Protein AF-A0A0Q0DWZ9-F1 (afdb_monomer_lite)

pLDDT: mean 71.96, std 17.17, range [39.03, 91.62]

Radius of gyration: 15.1 Å; chains: 1; bounding box: 34×27×52 Å

Secondary structure (DSSP, 8-state):
---PPPEEEEEEETTEEEEEEES--SS-HHHHHHHHHHHTT---TTTTS--TT----TTEEEEEEEESTT-TT----

Foldseek 3Di:
DPPQWKKWKWKWFQNRTDIDIDRDDPDPVLVVVVVVCVVVVNCLVPQPDDDDDDNDSVGIDDIDMGTPVPPVDPPDD

Organism: NCBI:txid251703

Sequence (77 aa):
MSDKELYEIEYTLLGEHHVDVIENLDVPIIEVVHELALKHHVELDDLSAGDAGMPHAAGITDVSIHSLEGSEGSATA

Structure (mmCIF, N/CA/C/O backbone):
data_AF-A0A0Q0DWZ9-F1
#
_entry.id   AF-A0A0Q0DWZ9-F1
#
loop_
_atom_site.group_PDB
_atom_site.id
_atom_site.type_symbol
_atom_site.label_atom_id
_atom_site.label_alt_id
_atom_site.label_comp_id
_atom_site.label_asym_id
_atom_site.label_entity_id
_atom_site.label_seq_id
_atom_site.pdbx_PDB_ins_code
_atom_site.Cartn_x
_atom_site.Cartn_y
_atom_site.Cartn_z
_atom_site.occupancy
_atom_site.B_iso_or_equiv
_atom_site.auth_seq_id
_atom_site.auth_comp_id
_atom_site.auth_asym_id
_atom_site.auth_atom_id
_atom_site.pdbx_PDB_model_num
ATOM 1 N N . MET A 1 1 ? -22.313 2.852 16.197 1.00 44.38 1 MET A N 1
ATOM 2 C CA . MET A 1 1 ? -21.186 3.528 15.532 1.00 44.38 1 MET A CA 1
ATOM 3 C C . MET A 1 1 ? -20.297 2.382 15.118 1.00 44.38 1 MET A C 1
ATOM 5 O O . MET A 1 1 ? -19.975 1.605 15.998 1.00 44.38 1 MET A O 1
ATOM 9 N N . SER A 1 2 ? -20.102 2.137 13.822 1.00 54.09 2 SER A N 1
ATOM 10 C CA . SER A 1 2 ? -19.155 1.094 13.423 1.00 54.09 2 SER A CA 1
ATOM 11 C C . SER A 1 2 ? -17.775 1.666 13.672 1.00 54.09 2 SER A C 1
ATOM 13 O O . SER A 1 2 ? -17.371 2.593 12.970 1.00 54.09 2 SER A O 1
ATOM 15 N N . ASP A 1 3 ? -17.127 1.186 14.724 1.00 65.31 3 ASP A N 1
ATOM 16 C CA . ASP A 1 3 ? -15.683 1.258 14.869 1.00 65.31 3 ASP A CA 1
ATOM 17 C C . ASP A 1 3 ? -15.112 0.638 13.587 1.00 65.31 3 ASP A C 1
ATOM 19 O O . ASP A 1 3 ? -15.314 -0.542 13.311 1.00 65.31 3 ASP A O 1
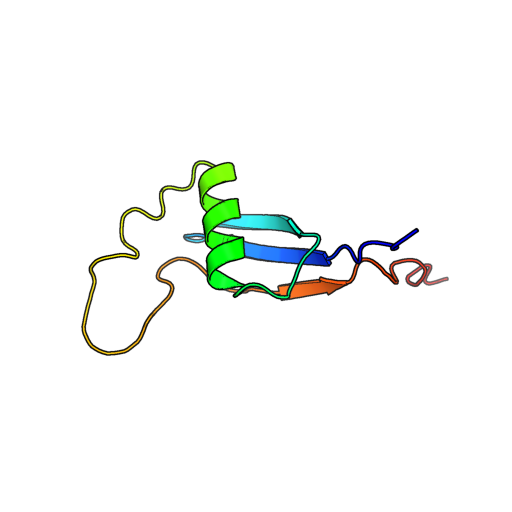ATOM 23 N N . LYS A 1 4 ? -14.594 1.482 12.690 1.00 70.88 4 LYS A N 1
ATOM 24 C CA . LYS A 1 4 ? -13.961 1.000 11.465 1.00 70.88 4 LYS A CA 1
ATOM 25 C C . LYS A 1 4 ? -12.577 0.521 11.860 1.00 70.88 4 LYS A C 1
ATOM 27 O O . LYS A 1 4 ? -11.784 1.329 12.342 1.00 70.88 4 LYS A O 1
ATOM 32 N N . GLU A 1 5 ? -12.328 -0.766 11.670 1.00 79.62 5 GLU A N 1
ATOM 33 C CA . GLU A 1 5 ? -11.026 -1.373 11.910 1.00 79.62 5 GLU A CA 1
ATOM 34 C C . GLU A 1 5 ? -10.002 -0.707 10.985 1.00 79.62 5 GLU A C 1
ATOM 36 O O . GLU A 1 5 ? -10.172 -0.668 9.764 1.00 79.62 5 GLU A O 1
ATOM 41 N N . LEU A 1 6 ? -8.966 -0.113 11.572 1.00 88.00 6 LEU A N 1
ATOM 42 C CA . LEU A 1 6 ? -7.860 0.466 10.819 1.00 88.00 6 LEU A CA 1
ATOM 43 C C . LEU A 1 6 ? -6.702 -0.527 10.823 1.00 88.00 6 LEU A C 1
ATOM 45 O O . LEU A 1 6 ? -6.417 -1.158 11.842 1.00 88.00 6 LEU A O 1
ATOM 49 N N . TYR A 1 7 ? -6.008 -0.629 9.701 1.00 89.62 7 TYR A N 1
ATOM 50 C CA . TYR A 1 7 ? -4.848 -1.487 9.527 1.00 89.62 7 TYR A CA 1
ATOM 51 C C . TYR A 1 7 ? -3.702 -0.663 8.956 1.00 89.62 7 TYR A C 1
ATOM 53 O O . TYR A 1 7 ? -3.899 0.174 8.081 1.00 89.62 7 TYR A O 1
ATOM 61 N N . GLU A 1 8 ? -2.501 -0.904 9.447 1.00 91.38 8 GLU A N 1
ATOM 62 C CA . GLU A 1 8 ? -1.265 -0.417 8.860 1.00 91.38 8 GLU A CA 1
ATOM 63 C C . GLU A 1 8 ? -0.767 -1.458 7.859 1.00 91.38 8 GLU A C 1
ATOM 65 O O . GLU A 1 8 ? -0.679 -2.643 8.181 1.00 91.38 8 GLU A O 1
ATOM 70 N N . ILE A 1 9 ? -0.485 -1.026 6.637 1.00 90.44 9 ILE A N 1
ATOM 71 C CA . ILE A 1 9 ? 0.105 -1.849 5.589 1.00 90.44 9 ILE A CA 1
ATOM 72 C C . ILE A 1 9 ? 1.510 -1.336 5.299 1.00 90.44 9 ILE A C 1
ATOM 74 O O . ILE A 1 9 ? 1.710 -0.170 4.964 1.00 90.44 9 ILE A O 1
ATOM 78 N N . GLU A 1 10 ? 2.472 -2.235 5.421 1.00 91.62 10 GLU A N 1
ATOM 79 C CA . GLU A 1 10 ? 3.878 -2.031 5.110 1.00 91.62 10 GLU A CA 1
ATOM 80 C C . GLU A 1 10 ? 4.217 -2.833 3.855 1.00 91.62 10 GLU A C 1
ATOM 82 O O . GLU A 1 10 ? 3.826 -3.995 3.732 1.00 91.62 10 GL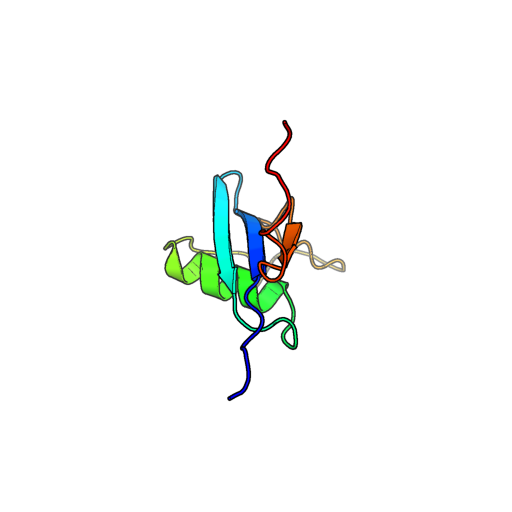U A O 1
ATOM 87 N N . TYR A 1 11 ? 4.877 -2.207 2.886 1.00 88.75 11 TYR A N 1
ATOM 88 C CA . TYR A 1 11 ? 5.169 -2.831 1.601 1.00 88.75 11 TYR A CA 1
ATOM 89 C C . TYR A 1 11 ? 6.334 -2.135 0.906 1.00 88.75 11 TYR A C 1
ATOM 91 O O . TYR A 1 11 ? 6.593 -0.950 1.098 1.00 88.75 11 TYR A O 1
ATOM 99 N N . THR A 1 12 ? 7.043 -2.872 0.058 1.00 86.50 12 THR A N 1
ATOM 100 C CA . THR A 1 12 ? 8.116 -2.329 -0.774 1.00 86.50 12 THR A CA 1
ATOM 101 C C . THR A 1 12 ? 7.636 -2.210 -2.216 1.00 86.50 12 THR A C 1
ATOM 103 O O . THR A 1 12 ? 7.252 -3.220 -2.803 1.00 86.50 12 THR A O 1
ATOM 106 N N . LEU A 1 13 ? 7.683 -1.005 -2.790 1.00 84.31 13 LEU A N 1
ATOM 107 C CA . LEU A 1 13 ? 7.438 -0.715 -4.203 1.00 84.31 13 LEU A CA 1
ATOM 108 C C . LEU A 1 13 ? 8.750 -0.434 -4.928 1.00 84.31 13 LEU A C 1
ATOM 110 O O . LEU A 1 13 ? 9.430 0.536 -4.624 1.00 84.31 13 LEU A O 1
A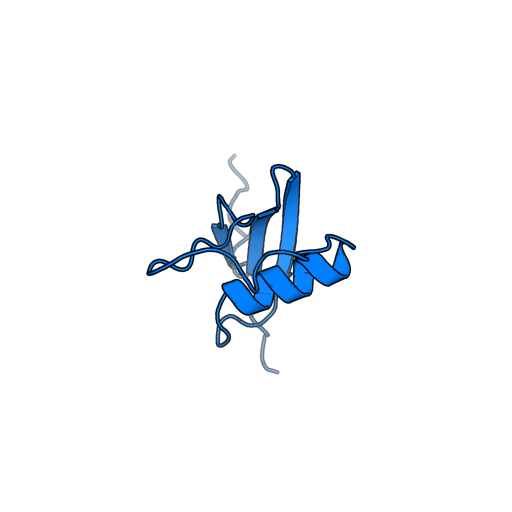TOM 114 N N . LEU A 1 14 ? 9.109 -1.247 -5.923 1.00 80.81 14 LEU A N 1
ATOM 115 C CA . LEU A 1 14 ? 10.303 -1.036 -6.759 1.00 80.81 14 LEU A CA 1
ATOM 116 C C . LEU A 1 14 ? 11.607 -0.867 -5.940 1.00 80.81 14 LEU A C 1
ATOM 118 O O . LEU A 1 14 ? 12.564 -0.247 -6.400 1.00 80.81 14 LEU A O 1
ATOM 122 N N . GLY A 1 15 ? 11.654 -1.442 -4.733 1.00 81.75 15 GLY A N 1
ATOM 123 C CA . GLY A 1 15 ? 12.773 -1.315 -3.793 1.00 81.75 15 GLY A CA 1
ATOM 124 C C . GLY A 1 15 ? 12.669 -0.146 -2.804 1.00 81.75 15 GLY A C 1
ATOM 125 O O . GLY A 1 15 ? 13.546 -0.019 -1.951 1.00 81.75 15 GLY A O 1
ATOM 126 N N . GLU A 1 16 ? 11.623 0.676 -2.883 1.00 83.50 16 GLU A N 1
ATOM 127 C CA . GLU A 1 16 ? 11.306 1.733 -1.920 1.00 83.50 16 GLU A CA 1
ATOM 128 C C . GLU A 1 16 ? 10.271 1.249 -0.901 1.00 83.50 16 GLU A C 1
ATOM 130 O O . GLU A 1 16 ? 9.291 0.601 -1.251 1.00 83.50 16 GLU A O 1
ATOM 135 N N . HIS A 1 17 ? 10.512 1.526 0.377 1.00 88.69 17 HIS A N 1
ATOM 136 C CA . HIS A 1 17 ? 9.657 1.089 1.477 1.00 88.69 17 HIS A CA 1
ATOM 137 C C . HIS A 1 17 ? 8.559 2.119 1.751 1.00 88.69 17 HIS A C 1
ATOM 139 O O . HIS A 1 17 ? 8.843 3.310 1.896 1.00 88.69 17 HIS A O 1
ATOM 145 N N . HIS A 1 18 ? 7.317 1.651 1.838 1.00 88.25 18 HIS A N 1
ATOM 146 C CA . HIS A 1 18 ? 6.133 2.464 2.072 1.00 88.25 18 HIS A CA 1
ATOM 147 C C . HIS A 1 18 ? 5.303 1.890 3.217 1.00 88.25 18 HIS A C 1
ATOM 149 O O . HIS A 1 18 ? 5.169 0.675 3.379 1.00 88.25 18 HIS A O 1
ATOM 155 N N . VAL A 1 19 ? 4.710 2.800 3.987 1.00 90.81 19 VAL A N 1
ATOM 156 C CA . VAL A 1 19 ? 3.775 2.481 5.064 1.00 90.81 19 VAL A CA 1
ATOM 157 C C . VAL A 1 19 ? 2.544 3.360 4.899 1.00 90.81 19 VAL A C 1
ATOM 159 O O . VAL A 1 19 ? 2.649 4.587 4.829 1.00 90.81 19 VAL A O 1
ATOM 162 N N . ASP A 1 20 ? 1.373 2.736 4.846 1.00 90.06 20 ASP A N 1
ATOM 163 C CA . ASP A 1 20 ? 0.083 3.414 4.746 1.00 90.06 20 ASP A CA 1
ATOM 164 C C . ASP A 1 20 ? -0.931 2.822 5.726 1.00 90.06 20 ASP A C 1
ATOM 166 O O . ASP A 1 20 ? -0.745 1.744 6.280 1.00 90.06 20 ASP A O 1
ATOM 170 N N . VAL A 1 21 ? -2.035 3.542 5.929 1.00 90.00 21 VAL A N 1
ATOM 171 C CA . VAL A 1 21 ? -3.158 3.089 6.755 1.00 90.00 21 VAL A CA 1
ATOM 172 C C . VAL A 1 21 ? -4.374 2.857 5.867 1.00 90.00 21 VAL A C 1
ATOM 174 O O . VAL A 1 21 ? -4.748 3.729 5.081 1.00 90.00 21 VAL A O 1
ATOM 177 N N . ILE A 1 22 ? -4.994 1.690 6.015 1.00 88.75 22 ILE A N 1
ATOM 178 C CA . ILE A 1 22 ? -6.165 1.238 5.265 1.00 88.75 22 ILE A CA 1
ATOM 179 C C . ILE A 1 22 ? -7.292 0.877 6.232 1.00 88.75 22 ILE A C 1
ATOM 181 O O . ILE A 1 22 ? -7.057 0.406 7.337 1.00 88.75 22 ILE A O 1
ATOM 185 N N . GLU A 1 23 ? -8.533 1.115 5.824 1.00 85.62 23 GLU A N 1
ATOM 186 C CA . GLU A 1 23 ? -9.726 0.861 6.652 1.00 85.62 23 GLU A CA 1
ATOM 187 C C . GLU A 1 23 ? -10.514 -0.380 6.206 1.00 85.62 23 GLU A C 1
ATOM 189 O O . GLU A 1 23 ? -11.609 -0.634 6.704 1.00 85.62 23 GLU A O 1
ATOM 194 N N . ASN A 1 24 ? -10.013 -1.108 5.201 1.00 77.44 24 ASN A N 1
ATOM 195 C CA . ASN A 1 24 ? -10.752 -2.190 4.566 1.00 77.44 24 ASN A CA 1
ATOM 196 C C . ASN A 1 24 ? -9.822 -3.277 4.004 1.00 77.44 24 ASN A C 1
ATOM 198 O O . ASN A 1 24 ? -8.938 -2.981 3.200 1.00 77.44 24 ASN A O 1
ATOM 202 N N . LEU A 1 25 ? -10.067 -4.528 4.403 1.00 81.81 25 LEU A N 1
ATOM 203 C CA . LEU A 1 25 ? -9.382 -5.732 3.917 1.00 81.81 25 LEU A CA 1
ATOM 204 C C . LEU A 1 25 ? -10.293 -6.655 3.082 1.00 81.81 25 LEU A C 1
ATOM 206 O O . LEU A 1 25 ? -9.847 -7.718 2.657 1.00 81.81 25 LEU A O 1
ATOM 210 N N . ASP A 1 26 ? -11.553 -6.279 2.826 1.00 86.25 26 ASP A N 1
ATOM 211 C CA . ASP A 1 26 ? -12.473 -7.040 1.959 1.00 86.25 26 ASP A CA 1
ATOM 212 C C . ASP A 1 26 ? -12.073 -6.990 0.475 1.00 86.25 26 ASP A C 1
ATOM 214 O O . ASP A 1 26 ? -12.575 -7.764 -0.343 1.00 86.25 26 ASP A O 1
ATOM 218 N N . VAL A 1 27 ? -11.179 -6.070 0.113 1.00 81.31 27 VAL A N 1
ATOM 219 C CA . VAL A 1 27 ? -10.631 -5.946 -1.237 1.00 81.31 27 VAL A CA 1
ATOM 220 C C . VAL A 1 27 ? -9.280 -6.661 -1.349 1.00 81.31 27 VAL A C 1
ATOM 222 O O . VAL A 1 27 ? -8.539 -6.762 -0.368 1.00 81.31 27 VAL A O 1
ATOM 225 N N . PRO A 1 28 ? -8.909 -7.155 -2.542 1.00 85.31 28 PRO A N 1
ATOM 226 C CA . PRO A 1 28 ? -7.594 -7.735 -2.771 1.00 85.31 28 PRO A CA 1
ATOM 227 C C . PRO A 1 28 ? -6.462 -6.763 -2.413 1.00 85.31 28 PRO A C 1
ATOM 229 O O . PRO A 1 28 ? -6.402 -5.646 -2.920 1.00 85.31 28 PRO A O 1
ATOM 232 N N . ILE A 1 29 ? -5.497 -7.226 -1.613 1.00 83.19 29 ILE A N 1
ATOM 233 C CA . ILE A 1 29 ? -4.341 -6.420 -1.171 1.00 83.19 29 ILE A CA 1
ATOM 234 C C . ILE A 1 29 ? -3.545 -5.833 -2.343 1.00 83.19 29 ILE A C 1
ATOM 236 O O . ILE A 1 29 ? -3.017 -4.732 -2.249 1.00 83.19 29 ILE A O 1
ATOM 240 N N . ILE A 1 30 ? -3.491 -6.542 -3.471 1.00 79.56 30 ILE A N 1
ATOM 241 C CA . ILE A 1 30 ? -2.825 -6.057 -4.685 1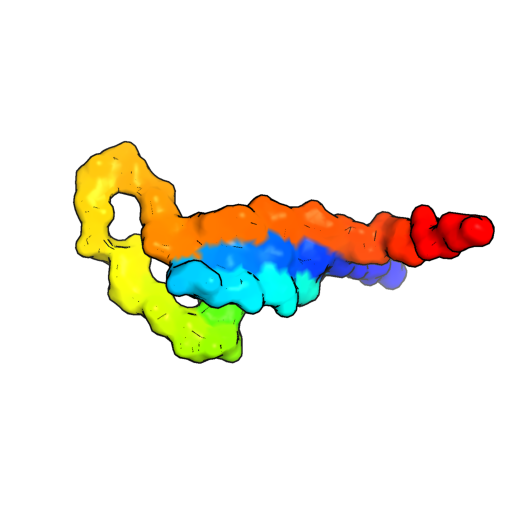.00 79.56 30 ILE A CA 1
ATOM 242 C C . ILE A 1 30 ? -3.495 -4.780 -5.212 1.00 79.56 30 ILE A C 1
ATOM 244 O O . ILE A 1 30 ? -2.793 -3.871 -5.645 1.00 79.56 30 ILE A O 1
ATOM 248 N N . GLU A 1 31 ? -4.827 -4.687 -5.158 1.00 83.19 31 GLU A N 1
ATOM 249 C CA . GLU A 1 31 ? -5.553 -3.479 -5.569 1.00 83.19 31 GLU A CA 1
ATOM 250 C C . GLU A 1 31 ? -5.285 -2.332 -4.596 1.00 83.19 31 GLU A C 1
ATOM 252 O O . GLU A 1 31 ? -4.973 -1.227 -5.029 1.00 83.19 31 GLU A O 1
ATOM 257 N N . VAL A 1 32 ? -5.286 -2.623 -3.293 1.00 85.44 32 VAL A N 1
ATOM 258 C CA . VAL A 1 32 ? -4.959 -1.645 -2.247 1.00 85.44 32 VAL A CA 1
ATOM 259 C C . VAL A 1 32 ? -3.570 -1.049 -2.467 1.00 85.44 32 VAL A C 1
ATOM 261 O O . VAL A 1 32 ? -3.420 0.165 -2.557 1.00 85.44 32 VAL A O 1
ATOM 264 N N . VAL A 1 33 ? -2.544 -1.891 -2.602 1.00 82.69 33 VAL A N 1
ATOM 265 C CA . VAL A 1 33 ? -1.166 -1.429 -2.811 1.00 82.69 33 VAL A CA 1
ATOM 266 C C . VAL A 1 33 ? -1.023 -0.671 -4.133 1.00 82.69 33 VAL A C 1
ATOM 268 O O . VAL A 1 33 ? -0.257 0.285 -4.201 1.00 82.69 33 VAL A O 1
ATOM 271 N N . HIS A 1 34 ? -1.776 -1.038 -5.171 1.00 80.38 34 HIS A N 1
ATOM 272 C CA . HIS A 1 34 ? -1.788 -0.292 -6.430 1.00 80.38 34 HIS A CA 1
ATOM 273 C C . HIS A 1 34 ? -2.362 1.121 -6.243 1.00 80.38 34 HIS A C 1
ATOM 275 O O . HIS A 1 34 ? -1.753 2.094 -6.687 1.00 80.38 34 HIS A O 1
ATOM 281 N N . GLU A 1 35 ? -3.487 1.268 -5.541 1.00 84.25 35 GLU A N 1
ATOM 282 C CA . GLU A 1 35 ? -4.042 2.591 -5.228 1.00 84.25 35 GLU A CA 1
ATOM 283 C C . GLU A 1 35 ? -3.068 3.436 -4.395 1.00 84.25 35 GLU A C 1
ATOM 285 O O . GLU A 1 35 ? -2.893 4.631 -4.653 1.00 84.25 35 GLU A O 1
ATOM 290 N N . LEU A 1 36 ? -2.386 2.813 -3.431 1.00 86.69 36 LEU A N 1
ATOM 291 C CA . LEU A 1 36 ? -1.375 3.483 -2.620 1.00 86.69 36 LEU A CA 1
ATOM 292 C C . LEU A 1 36 ? -0.145 3.886 -3.450 1.00 86.69 36 LEU A C 1
ATOM 294 O O . LEU A 1 36 ? 0.335 5.010 -3.320 1.00 86.69 36 LEU A O 1
ATOM 298 N N . ALA A 1 37 ? 0.316 3.042 -4.372 1.00 82.75 37 ALA A N 1
ATOM 299 C CA . ALA A 1 37 ? 1.403 3.371 -5.294 1.00 82.75 37 ALA A CA 1
ATOM 300 C C . ALA A 1 37 ? 1.077 4.611 -6.141 1.00 82.75 37 ALA A C 1
ATOM 302 O O . ALA A 1 37 ? 1.888 5.534 -6.233 1.00 82.75 37 ALA A O 1
ATOM 303 N N . LEU A 1 38 ? -0.145 4.682 -6.684 1.00 81.56 38 LEU A N 1
ATOM 304 C CA . LEU A 1 38 ? -0.616 5.847 -7.440 1.00 81.56 38 LEU A CA 1
ATOM 305 C C . LEU A 1 38 ? -0.623 7.119 -6.582 1.00 81.56 38 LEU A C 1
ATOM 307 O O . LEU A 1 38 ? -0.224 8.186 -7.052 1.00 81.56 38 LEU A O 1
ATOM 311 N N . LYS A 1 39 ? -1.036 7.012 -5.314 1.00 84.19 39 LYS A N 1
ATOM 312 C CA . LYS A 1 39 ? -1.005 8.117 -4.343 1.00 84.19 39 LYS A CA 1
ATOM 313 C C . LYS A 1 39 ? 0.423 8.603 -4.067 1.00 84.19 39 LYS A C 1
ATOM 315 O O . LYS A 1 39 ? 0.624 9.805 -3.904 1.00 84.19 39 LYS A O 1
ATOM 320 N N . HIS A 1 40 ? 1.402 7.702 -4.051 1.00 80.56 40 HIS A N 1
ATOM 321 C CA . HIS A 1 40 ? 2.824 8.032 -3.888 1.00 80.56 40 HIS A CA 1
ATOM 322 C C . HIS A 1 40 ? 3.511 8.471 -5.190 1.00 80.56 40 HIS A C 1
ATOM 324 O O . HIS A 1 40 ? 4.721 8.673 -5.196 1.00 80.56 40 HIS A O 1
ATOM 330 N N . HIS A 1 41 ? 2.761 8.672 -6.284 1.00 76.44 41 HIS A N 1
ATOM 331 C CA . HIS A 1 41 ? 3.303 8.977 -7.616 1.00 76.44 41 HIS A CA 1
ATOM 332 C C . HIS A 1 41 ? 4.279 7.910 -8.144 1.00 76.44 41 HIS A C 1
ATOM 334 O O . HIS A 1 41 ? 5.145 8.203 -8.969 1.00 76.44 41 HIS A O 1
ATOM 340 N N . VAL A 1 42 ? 4.125 6.667 -7.688 1.00 70.31 42 VAL A N 1
ATOM 341 C CA . VAL A 1 42 ? 4.868 5.521 -8.204 1.00 70.31 42 VAL A CA 1
ATOM 342 C C . VAL A 1 42 ? 4.105 4.981 -9.408 1.00 70.31 42 VAL A C 1
ATOM 344 O O . VAL A 1 42 ? 3.052 4.356 -9.276 1.00 70.31 42 VAL A O 1
ATOM 347 N N . GLU A 1 43 ? 4.628 5.253 -10.603 1.00 65.00 43 GLU A N 1
ATOM 348 C CA . GLU A 1 43 ? 4.086 4.708 -11.845 1.00 65.00 43 GLU A CA 1
ATOM 349 C C . GLU A 1 43 ? 4.396 3.207 -11.907 1.00 65.00 43 GLU A C 1
ATOM 351 O O . GLU A 1 43 ? 5.507 2.785 -12.225 1.00 65.00 43 GLU A O 1
ATOM 356 N N . LEU A 1 44 ? 3.396 2.376 -11.607 1.00 65.81 44 LEU A N 1
ATOM 357 C CA . LEU A 1 44 ? 3.437 0.934 -11.863 1.00 65.81 44 LEU A CA 1
ATOM 358 C C . LEU A 1 44 ? 3.182 0.658 -13.362 1.00 65.81 44 LEU A C 1
ATOM 360 O O . LEU A 1 44 ? 2.325 -0.148 -13.721 1.00 65.81 44 LEU A O 1
ATOM 364 N N . ASP A 1 45 ? 3.902 1.366 -14.240 1.00 52.44 45 ASP A N 1
ATOM 365 C CA . ASP A 1 45 ? 3.644 1.476 -15.689 1.00 52.44 45 ASP A CA 1
ATOM 366 C C . ASP A 1 45 ? 3.787 0.130 -16.440 1.00 52.44 45 ASP A C 1
ATOM 368 O O . ASP A 1 45 ? 3.275 -0.034 -17.543 1.00 52.44 45 ASP A O 1
ATOM 372 N N . ASP A 1 46 ? 4.397 -0.885 -15.811 1.00 48.91 46 ASP A N 1
ATOM 373 C CA . ASP A 1 46 ? 4.747 -2.170 -16.442 1.00 48.91 46 ASP A CA 1
ATOM 374 C C . ASP A 1 46 ? 4.049 -3.406 -15.824 1.00 48.91 46 ASP A C 1
ATOM 376 O O . ASP A 1 46 ? 4.342 -4.545 -16.180 1.00 48.91 46 ASP A O 1
ATOM 380 N N . LEU A 1 47 ? 3.071 -3.241 -14.920 1.00 53.06 47 LEU A N 1
ATOM 381 C CA . LEU A 1 47 ? 2.329 -4.395 -14.366 1.00 53.06 47 LEU A CA 1
ATOM 382 C C . LEU A 1 47 ? 1.320 -5.021 -15.349 1.00 53.06 47 LEU A C 1
ATOM 384 O O . LEU A 1 47 ? 0.748 -6.072 -15.056 1.00 53.06 47 LEU A O 1
ATOM 388 N N . SER A 1 48 ? 1.082 -4.395 -16.506 1.00 44.16 48 SER A N 1
ATOM 389 C CA . SER A 1 48 ? 0.056 -4.827 -17.470 1.00 44.16 48 SER A CA 1
ATOM 390 C C . SER A 1 48 ? 0.569 -5.585 -18.702 1.00 44.16 48 SER A C 1
ATOM 392 O O . SER A 1 48 ? -0.260 -5.993 -19.516 1.00 44.16 48 SER A O 1
ATOM 394 N N . ALA A 1 49 ? 1.873 -5.836 -18.883 1.00 45.53 49 ALA A N 1
ATOM 395 C CA . ALA A 1 49 ? 2.332 -6.530 -20.095 1.00 45.53 49 ALA A CA 1
ATOM 396 C C . ALA A 1 49 ? 3.729 -7.177 -19.986 1.00 45.53 49 ALA A C 1
ATOM 398 O O . ALA A 1 49 ? 4.658 -6.749 -20.662 1.00 45.53 49 ALA A O 1
ATOM 399 N N . GLY A 1 50 ? 3.884 -8.264 -19.220 1.00 41.78 50 GLY A N 1
ATOM 400 C CA . GLY A 1 50 ? 5.180 -8.952 -19.153 1.00 41.78 50 GLY A CA 1
ATOM 401 C C . GLY A 1 50 ? 5.153 -10.401 -18.670 1.00 41.78 50 GLY A C 1
ATOM 402 O O . GLY A 1 50 ? 5.418 -10.669 -17.511 1.00 41.78 50 GLY A O 1
ATOM 403 N N . ASP A 1 51 ? 4.933 -11.311 -19.618 1.00 40.06 51 ASP A N 1
ATOM 404 C CA . ASP A 1 51 ? 5.336 -12.728 -19.624 1.00 40.06 51 ASP A CA 1
ATOM 405 C C . ASP A 1 51 ? 4.489 -13.792 -18.877 1.00 40.06 51 ASP A C 1
ATOM 407 O O . ASP A 1 51 ? 4.346 -13.855 -17.659 1.00 40.06 51 ASP A O 1
ATOM 411 N N . ALA A 1 52 ? 3.924 -14.668 -19.710 1.00 44.62 52 ALA A N 1
ATOM 412 C CA . ALA A 1 52 ? 3.569 -16.067 -19.494 1.00 44.62 52 ALA A CA 1
ATOM 413 C C . ALA A 1 52 ? 3.588 -16.637 -18.052 1.00 44.62 52 ALA A C 1
ATOM 415 O O . ALA A 1 52 ? 4.558 -17.230 -17.591 1.00 44.62 52 ALA A O 1
ATOM 416 N N . GLY A 1 53 ? 2.411 -16.674 -17.422 1.00 43.53 53 GLY A N 1
ATOM 417 C CA . GLY A 1 53 ? 2.026 -17.812 -16.574 1.00 43.53 53 GLY A CA 1
ATOM 418 C C . GLY A 1 53 ? 2.192 -17.669 -15.062 1.00 43.53 53 GLY A C 1
ATOM 419 O O . GLY A 1 53 ? 1.718 -18.556 -14.354 1.00 43.53 53 GLY A O 1
ATOM 420 N N . MET A 1 54 ? 2.761 -16.578 -14.545 1.00 42.06 54 MET A N 1
ATOM 421 C CA . MET A 1 54 ? 2.725 -16.270 -13.108 1.00 42.06 54 MET A CA 1
ATOM 422 C C . MET A 1 54 ? 2.640 -14.754 -12.890 1.00 42.06 54 MET A C 1
ATOM 424 O O . MET A 1 54 ? 3.568 -14.059 -13.302 1.00 42.06 54 MET A O 1
ATOM 428 N N . PRO A 1 55 ? 1.577 -14.231 -12.241 1.00 47.44 55 PRO A N 1
ATOM 429 C CA . PRO A 1 55 ? 1.456 -12.812 -11.929 1.00 47.44 55 PRO A CA 1
ATOM 430 C C . PRO A 1 55 ? 2.487 -12.455 -10.856 1.00 47.44 55 PRO A C 1
ATOM 432 O O . PRO A 1 55 ? 2.218 -12.504 -9.659 1.00 47.44 55 PRO A O 1
ATOM 435 N N . HIS A 1 56 ? 3.702 -12.143 -11.286 1.00 49.75 56 HIS A N 1
ATOM 436 C CA . HIS A 1 56 ? 4.656 -11.460 -10.438 1.00 49.75 56 HIS A CA 1
ATOM 437 C C . HIS A 1 56 ? 4.156 -10.025 -10.363 1.00 49.75 56 HIS A C 1
ATOM 439 O O . HIS A 1 56 ? 4.180 -9.308 -11.359 1.00 49.75 56 HIS A O 1
ATOM 445 N N . ALA A 1 57 ? 3.653 -9.618 -9.200 1.00 55.41 57 ALA A N 1
ATOM 446 C CA . ALA A 1 57 ? 3.530 -8.209 -8.869 1.00 55.41 57 ALA A CA 1
ATOM 447 C C . ALA A 1 57 ? 4.950 -7.617 -8.932 1.00 55.41 57 ALA A C 1
ATOM 449 O O . ALA A 1 57 ? 5.675 -7.625 -7.945 1.00 55.41 57 ALA A 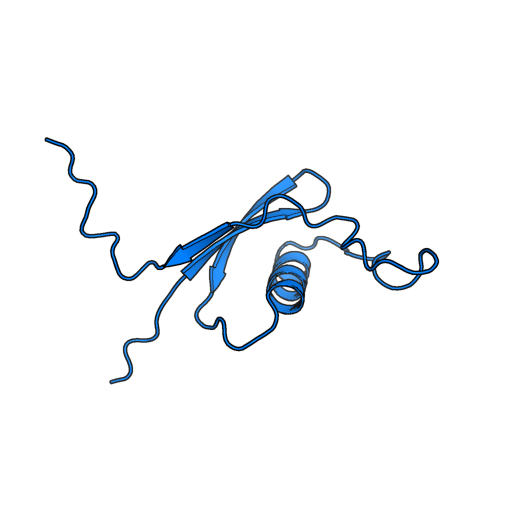O 1
ATOM 450 N N . ALA A 1 58 ? 5.393 -7.208 -10.124 1.00 59.38 58 ALA A N 1
ATOM 451 C CA . ALA A 1 58 ? 6.795 -6.995 -10.496 1.00 59.38 58 ALA A CA 1
ATOM 452 C C . ALA A 1 58 ? 7.494 -5.831 -9.771 1.00 59.38 58 ALA A C 1
ATOM 454 O O . ALA A 1 58 ? 8.636 -5.506 -10.075 1.00 59.38 58 ALA A O 1
ATOM 455 N N . GLY A 1 59 ? 6.846 -5.228 -8.781 1.00 65.88 59 GLY A N 1
ATOM 456 C CA . GLY A 1 59 ? 7.456 -4.239 -7.909 1.00 65.88 59 GLY A CA 1
ATOM 457 C C . GLY A 1 59 ? 6.999 -4.318 -6.464 1.00 65.88 59 GLY A C 1
ATOM 458 O O . GLY A 1 59 ? 7.555 -3.580 -5.669 1.00 65.88 59 GLY A O 1
ATOM 459 N N . ILE A 1 60 ? 6.026 -5.169 -6.117 1.00 76.81 60 ILE A N 1
ATOM 460 C CA . ILE A 1 60 ? 5.457 -5.210 -4.768 1.00 76.81 60 ILE A CA 1
ATOM 461 C C . ILE A 1 60 ? 6.050 -6.407 -4.033 1.00 76.81 60 ILE A C 1
ATOM 463 O O . ILE A 1 60 ? 5.724 -7.558 -4.329 1.00 76.81 60 ILE A O 1
ATOM 467 N N . THR A 1 61 ? 6.915 -6.137 -3.067 1.00 82.62 61 THR A N 1
ATOM 468 C CA . THR A 1 61 ? 7.522 -7.160 -2.212 1.00 82.62 61 THR A CA 1
ATOM 469 C C . THR A 1 61 ? 7.332 -6.813 -0.745 1.00 82.62 61 THR A C 1
ATOM 471 O O . THR A 1 61 ? 7.072 -5.662 -0.413 1.00 82.62 61 THR A O 1
ATOM 474 N N . ASP A 1 62 ? 7.501 -7.808 0.126 1.00 85.00 62 ASP A N 1
ATOM 475 C CA . ASP A 1 62 ? 7.549 -7.601 1.579 1.00 85.00 62 ASP A CA 1
ATOM 476 C C . ASP A 1 62 ? 6.272 -6.960 2.157 1.00 85.00 62 ASP A C 1
ATOM 478 O O . ASP A 1 62 ? 6.323 -6.000 2.913 1.00 85.00 62 ASP A O 1
ATOM 482 N N . VAL A 1 63 ? 5.102 -7.473 1.752 1.00 85.19 63 VAL A N 1
ATOM 483 C CA . VAL A 1 63 ? 3.807 -6.943 2.206 1.00 85.19 63 VAL A CA 1
ATOM 484 C C . VAL A 1 63 ? 3.444 -7.516 3.574 1.00 85.19 63 VAL A C 1
ATOM 486 O O . VAL A 1 63 ? 3.218 -8.723 3.701 1.00 85.19 63 VAL A O 1
ATOM 489 N N . SER A 1 64 ? 3.320 -6.642 4.567 1.00 89.69 64 SER A N 1
ATOM 490 C CA . SER A 1 64 ? 2.890 -6.951 5.932 1.00 89.69 64 SER A CA 1
ATOM 491 C C . SER A 1 64 ? 1.710 -6.065 6.320 1.00 89.69 64 SER A C 1
ATOM 493 O O . SER A 1 64 ? 1.651 -4.898 5.948 1.00 89.69 64 SER A O 1
ATOM 495 N N . ILE A 1 65 ? 0.741 -6.621 7.049 1.00 89.62 65 ILE A N 1
ATOM 496 C CA . ILE A 1 65 ? -0.455 -5.890 7.486 1.00 89.62 65 ILE A CA 1
ATOM 497 C C . ILE A 1 65 ? -0.633 -6.093 8.985 1.00 89.62 65 ILE A C 1
ATOM 499 O O . ILE A 1 65 ? -0.654 -7.227 9.469 1.00 89.62 65 ILE A O 1
ATOM 503 N N . HIS A 1 66 ? -0.801 -4.991 9.705 1.00 88.88 66 HIS A N 1
ATOM 504 C CA . HIS A 1 66 ? -0.975 -4.949 11.148 1.00 88.88 66 HIS A CA 1
ATOM 505 C C . HIS A 1 66 ? -2.292 -4.258 11.500 1.00 88.88 66 HIS A C 1
ATOM 507 O O . HIS A 1 66 ? -2.538 -3.127 11.096 1.00 88.88 66 HIS A O 1
ATOM 513 N N . SER A 1 67 ? -3.149 -4.916 12.279 1.00 87.56 67 SER A N 1
ATOM 514 C CA . SER A 1 67 ? -4.343 -4.276 12.842 1.00 87.56 67 SER A CA 1
ATOM 515 C C . SER A 1 67 ? -3.946 -3.203 13.850 1.00 87.56 67 SER A C 1
ATOM 517 O O . SER A 1 67 ? -3.154 -3.460 14.755 1.00 87.56 67 SER A O 1
ATOM 519 N N . LEU A 1 68 ? -4.531 -2.014 13.727 1.00 81.56 68 LEU A N 1
ATOM 520 C CA . LEU A 1 68 ? -4.332 -0.915 14.674 1.00 81.56 68 LEU A CA 1
ATOM 521 C C . LEU A 1 68 ? -5.264 -1.020 15.893 1.00 81.56 68 LEU A C 1
ATOM 523 O O . LEU A 1 68 ? -5.011 -0.383 16.918 1.00 81.56 68 LEU A O 1
ATOM 527 N N . GLU A 1 69 ? -6.287 -1.877 15.833 1.00 67.19 69 GLU A N 1
ATOM 528 C CA . GLU A 1 69 ? -7.061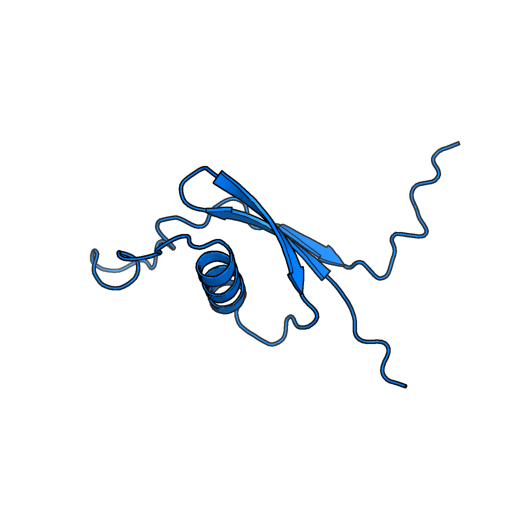 -2.325 16.996 1.00 67.19 69 GLU A CA 1
ATOM 529 C C . GLU A 1 69 ? -6.214 -3.237 17.890 1.00 67.19 69 GLU A C 1
ATOM 531 O O . GLU A 1 69 ? -6.282 -4.462 17.837 1.00 67.19 69 GLU A O 1
ATOM 536 N N . GLY A 1 70 ? -5.359 -2.624 18.708 1.00 57.00 70 GLY A N 1
ATOM 537 C CA . GLY A 1 70 ? -4.513 -3.364 19.643 1.00 57.00 70 GLY A CA 1
ATOM 538 C C . GLY A 1 70 ? -3.189 -2.716 20.029 1.00 57.00 70 GLY A C 1
ATOM 539 O O . GLY A 1 70 ? -2.495 -3.280 20.871 1.00 57.00 70 GLY A O 1
ATOM 540 N N . SER A 1 71 ? -2.837 -1.527 19.518 1.00 51.72 71 SER A N 1
ATOM 541 C CA . SER A 1 71 ? -1.624 -0.815 19.978 1.00 51.72 71 SER A CA 1
ATOM 542 C C . SER A 1 71 ? -1.687 -0.306 21.433 1.00 51.72 71 SER A C 1
ATOM 544 O O . SER A 1 71 ? -0.741 0.305 21.924 1.00 51.72 71 SER A O 1
ATOM 546 N N . GLU A 1 72 ? -2.738 -0.652 22.178 1.00 52.62 72 GLU A N 1
ATOM 547 C CA . GLU A 1 72 ? -2.763 -0.664 23.644 1.00 52.62 72 GLU A CA 1
ATOM 548 C C . GLU A 1 72 ? -2.008 -1.910 24.166 1.00 52.62 72 GLU A C 1
ATOM 550 O O . GLU A 1 72 ? -2.605 -2.817 24.747 1.00 52.62 72 GLU A O 1
ATOM 555 N N . GLY A 1 73 ? -0.700 -2.034 23.907 1.00 50.88 73 GLY A N 1
ATOM 556 C CA . GLY A 1 73 ? -0.030 -3.308 24.203 1.00 50.88 73 GLY A CA 1
ATOM 557 C C . GLY A 1 73 ? 1.488 -3.404 24.121 1.00 50.88 73 GLY A C 1
ATOM 558 O O . GLY A 1 73 ? 1.998 -4.515 24.213 1.00 50.88 73 GLY A O 1
ATOM 559 N N . SER A 1 74 ? 2.236 -2.306 23.987 1.00 46.75 74 SER A N 1
ATOM 560 C CA . SER A 1 74 ? 3.698 -2.360 24.158 1.00 46.75 74 SER A CA 1
ATOM 561 C C . SER A 1 74 ? 4.227 -1.185 24.976 1.00 46.75 74 SER A C 1
ATOM 563 O O . SER A 1 74 ? 5.119 -0.444 24.580 1.00 46.75 74 SER A O 1
ATOM 565 N N . ALA A 1 75 ? 3.658 -1.015 26.169 1.00 51.22 75 ALA A N 1
ATOM 566 C CA . ALA A 1 75 ? 4.417 -0.484 27.291 1.00 51.22 75 ALA A CA 1
ATOM 567 C C . ALA A 1 75 ? 5.166 -1.668 27.923 1.00 51.22 75 ALA A C 1
ATOM 569 O O . ALA A 1 75 ? 4.678 -2.294 28.863 1.00 51.22 75 ALA A O 1
ATOM 570 N N . THR A 1 76 ? 6.325 -2.038 27.378 1.00 46.56 76 THR A N 1
ATOM 571 C CA . THR A 1 76 ? 7.253 -2.891 28.126 1.00 46.56 76 THR A CA 1
ATOM 572 C C . THR A 1 76 ? 7.956 -2.032 29.172 1.00 46.56 76 THR A C 1
ATOM 574 O O . THR A 1 76 ? 8.632 -1.064 28.827 1.00 46.56 76 THR A O 1
ATOM 577 N N . ALA A 1 77 ? 7.680 -2.410 30.420 1.00 39.03 77 ALA A N 1
ATOM 578 C CA . ALA A 1 77 ? 8.218 -1.984 31.711 1.00 39.03 77 ALA A CA 1
ATOM 579 C C . ALA A 1 77 ? 9.707 -1.600 31.767 1.00 39.03 77 ALA A C 1
ATOM 581 O O . ALA A 1 77 ? 10.518 -2.198 31.026 1.00 39.03 77 ALA A O 1
#